Protein AF-A0A951FAF2-F1 (afdb_monomer_lite)

Radius of gyration: 12.62 Å; chains: 1; bounding box: 30×22×32 Å

Secondary structure (DSSP, 8-state):
---PEEEEEEETTEEEEEEEEEETTTEEEEEE-TTHHHHHHHHHHHHHHTT--TT--EEEEPPHHHHTT---------

Structure (mmCIF, N/CA/C/O backbone):
data_AF-A0A951FAF2-F1
#
_entry.id   AF-A0A951FAF2-F1
#
loop_
_atom_site.group_PDB
_atom_site.id
_atom_site.type_symbol
_atom_site.label_atom_id
_atom_site.label_alt_id
_atom_site.label_comp_id
_atom_site.label_asym_id
_atom_site.label_entity_id
_atom_site.label_seq_id
_atom_site.pdbx_PDB_ins_code
_atom_site.Cartn_x
_atom_site.Cartn_y
_atom_site.Cartn_z
_atom_site.occupancy
_atom_site.B_iso_or_equiv
_atom_site.auth_seq_id
_atom_site.auth_comp_id
_atom_site.auth_asym_id
_atom_site.auth_atom_id
_atom_site.pdbx_PDB_model_num
ATOM 1 N N . MET A 1 1 ? -3.569 3.563 20.051 1.00 43.81 1 MET A N 1
ATOM 2 C CA . MET A 1 1 ? -4.387 3.383 18.831 1.00 43.81 1 MET A CA 1
ATOM 3 C C . MET A 1 1 ? -3.839 2.170 18.105 1.00 43.81 1 MET A C 1
ATOM 5 O O . MET A 1 1 ? -2.636 2.135 17.888 1.00 43.81 1 MET A O 1
ATOM 9 N N . ARG A 1 2 ? -4.643 1.138 17.822 1.00 49.31 2 ARG A N 1
ATOM 10 C CA . ARG A 1 2 ? -4.170 0.001 17.015 1.00 49.31 2 ARG A CA 1
ATOM 11 C C . ARG A 1 2 ? -4.093 0.470 15.561 1.00 49.31 2 ARG A C 1
ATOM 13 O O . ARG A 1 2 ? -5.069 0.371 14.830 1.00 49.31 2 ARG A O 1
ATOM 20 N N . THR A 1 3 ? -2.970 1.073 15.184 1.00 58.84 3 THR A N 1
ATOM 21 C CA . THR A 1 3 ? -2.642 1.387 13.792 1.00 58.84 3 THR A CA 1
ATOM 22 C C . THR A 1 3 ? -2.547 0.068 13.042 1.00 58.84 3 THR A C 1
ATOM 24 O O . THR A 1 3 ? -1.641 -0.722 13.304 1.00 58.84 3 THR A O 1
ATOM 27 N N . GLY A 1 4 ? -3.522 -0.205 12.178 1.00 71.25 4 GLY A N 1
ATOM 28 C CA . GLY A 1 4 ? -3.451 -1.339 11.266 1.00 71.25 4 GLY A CA 1
ATOM 29 C C . GLY A 1 4 ? -2.158 -1.321 10.458 1.00 71.25 4 GLY A C 1
ATOM 30 O O . GLY A 1 4 ? -1.660 -0.246 10.119 1.00 71.25 4 GLY A O 1
ATOM 31 N N . GLN A 1 5 ? -1.604 -2.496 10.165 1.00 87.50 5 GLN A N 1
ATOM 32 C CA . GLN A 1 5 ? -0.410 -2.597 9.329 1.00 87.50 5 GLN A CA 1
ATOM 33 C C . GLN A 1 5 ? -0.770 -2.241 7.880 1.00 87.50 5 GLN A C 1
ATOM 35 O O . GLN A 1 5 ? -1.829 -2.636 7.389 1.00 87.50 5 GLN A O 1
ATOM 40 N N . ILE A 1 6 ? 0.088 -1.462 7.221 1.00 93.19 6 ILE A N 1
ATOM 41 C CA . ILE A 1 6 ? -0.109 -1.018 5.837 1.00 93.19 6 ILE A CA 1
ATOM 42 C C . ILE A 1 6 ? 0.697 -1.924 4.901 1.00 93.19 6 ILE A C 1
ATOM 44 O O . ILE A 1 6 ? 1.857 -2.249 5.169 1.00 93.19 6 ILE A O 1
ATOM 48 N N . PHE A 1 7 ? 0.071 -2.324 3.801 1.00 95.12 7 PHE A N 1
ATOM 49 C CA . PHE A 1 7 ? 0.595 -3.242 2.798 1.00 95.12 7 PHE A CA 1
ATOM 50 C C . PHE A 1 7 ? 0.394 -2.683 1.391 1.00 95.12 7 PHE A C 1
ATOM 52 O O . PHE A 1 7 ? -0.411 -1.779 1.170 1.00 95.12 7 PHE A O 1
ATOM 59 N N . ILE A 1 8 ? 1.134 -3.246 0.442 1.00 96.56 8 ILE A N 1
ATOM 60 C CA . ILE A 1 8 ? 0.866 -3.127 -0.985 1.00 96.56 8 ILE A CA 1
ATOM 61 C C . ILE A 1 8 ? 0.189 -4.427 -1.428 1.00 96.56 8 ILE A C 1
ATOM 63 O O . ILE A 1 8 ? 0.804 -5.496 -1.404 1.00 96.56 8 ILE A O 1
ATOM 67 N N . ASP A 1 9 ? -1.067 -4.331 -1.842 1.00 95.38 9 ASP A N 1
ATOM 68 C CA . ASP A 1 9 ? -1.861 -5.432 -2.370 1.00 95.38 9 ASP A CA 1
ATOM 69 C C . ASP A 1 9 ? -1.756 -5.467 -3.887 1.00 95.38 9 ASP A C 1
ATOM 71 O O . ASP A 1 9 ? -2.111 -4.501 -4.562 1.00 95.38 9 ASP A O 1
ATOM 75 N N . VAL A 1 10 ? -1.340 -6.604 -4.440 1.00 95.19 10 VAL A N 1
ATOM 76 C CA . VAL A 1 10 ? -1.314 -6.799 -5.889 1.00 95.19 10 VAL A CA 1
ATOM 77 C C . VAL A 1 10 ? -2.458 -7.693 -6.333 1.00 95.19 10 VAL A C 1
ATOM 79 O O . VAL A 1 10 ? -2.523 -8.872 -5.963 1.00 95.19 10 VAL A O 1
ATOM 82 N N . ARG A 1 11 ? -3.362 -7.145 -7.152 1.00 90.81 11 ARG A N 1
ATOM 83 C CA . ARG A 1 11 ? -4.531 -7.859 -7.685 1.00 90.81 11 ARG A CA 1
ATOM 84 C C . ARG A 1 11 ? -4.845 -7.397 -9.102 1.00 90.81 11 ARG A C 1
ATOM 86 O O . ARG A 1 11 ? -4.932 -6.208 -9.367 1.00 90.81 11 ARG A O 1
ATOM 93 N N . H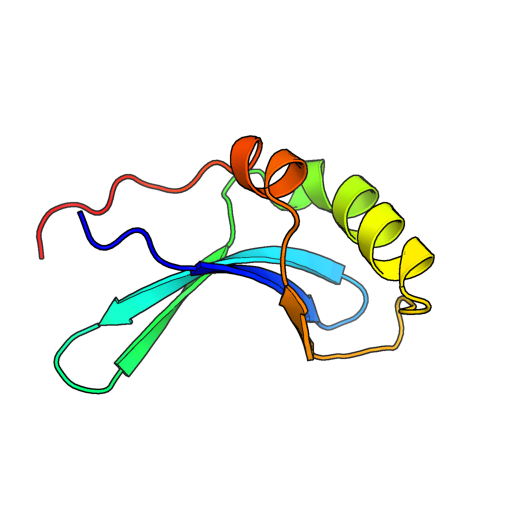IS A 1 12 ? -5.051 -8.356 -10.005 1.00 88.81 12 HIS A N 1
ATOM 94 C CA . HIS A 1 12 ? -5.440 -8.099 -11.400 1.00 88.81 12 HIS A CA 1
ATOM 95 C C . HIS A 1 12 ? -4.536 -7.091 -12.139 1.00 88.81 12 HIS A C 1
ATOM 97 O O . HIS A 1 12 ? -5.029 -6.309 -12.940 1.00 88.81 12 HIS A O 1
ATOM 103 N N . GLY A 1 13 ? -3.224 -7.105 -11.875 1.00 90.44 13 GLY A N 1
ATOM 104 C CA . GLY A 1 13 ? -2.277 -6.176 -12.505 1.00 90.44 13 GLY A CA 1
ATOM 105 C C . GLY A 1 13 ? -2.197 -4.793 -11.853 1.00 90.44 13 GLY A C 1
ATOM 106 O O . GLY A 1 13 ? -1.454 -3.951 -12.344 1.00 90.44 13 GLY A O 1
ATOM 107 N N . HIS A 1 14 ? -2.903 -4.575 -10.742 1.00 93.62 14 HIS A N 1
ATOM 108 C CA . HIS A 1 14 ? -2.872 -3.335 -9.971 1.00 93.62 14 HIS A CA 1
ATOM 109 C C . HIS A 1 14 ? -2.128 -3.509 -8.654 1.00 93.62 14 HIS A C 1
ATOM 111 O O . HIS A 1 14 ? -2.247 -4.566 -8.032 1.00 93.62 14 HIS A O 1
ATOM 117 N N . ALA A 1 15 ? -1.421 -2.466 -8.217 1.00 96.31 15 ALA A N 1
ATOM 118 C CA . ALA A 1 15 ? -0.812 -2.372 -6.891 1.00 96.31 15 ALA A CA 1
ATOM 119 C C . ALA A 1 15 ? -1.544 -1.306 -6.063 1.00 96.31 15 ALA A C 1
ATOM 121 O O . ALA A 1 15 ? -1.515 -0.123 -6.392 1.00 96.31 15 ALA A O 1
ATOM 122 N N . LEU A 1 16 ? -2.209 -1.727 -4.988 1.00 95.94 16 LEU A N 1
ATOM 123 C CA . LEU A 1 16 ? -3.023 -0.875 -4.124 1.00 95.94 16 LEU A CA 1
ATOM 124 C C . LEU A 1 16 ? -2.375 -0.763 -2.750 1.00 95.94 16 LEU A C 1
ATOM 126 O O . LEU A 1 16 ? -2.044 -1.776 -2.143 1.00 95.94 16 LEU A O 1
ATOM 130 N N . VAL A 1 17 ? -2.219 0.451 -2.229 1.00 96.12 17 VAL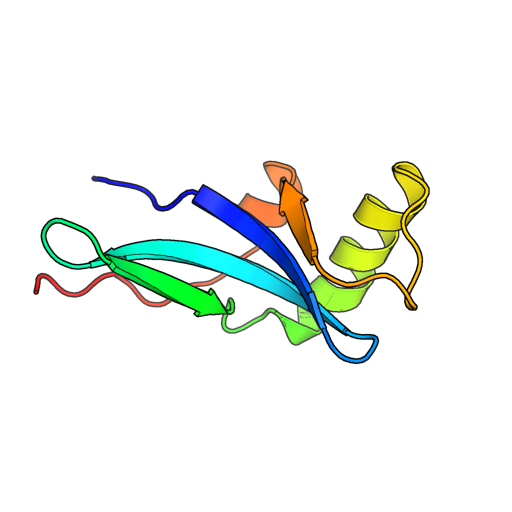 A N 1
ATOM 131 C CA . VAL A 1 17 ? -1.825 0.623 -0.826 1.00 96.12 17 VAL A CA 1
ATOM 132 C C . VAL A 1 17 ? -3.059 0.413 0.051 1.00 96.12 17 VAL A C 1
ATOM 134 O O . VAL A 1 17 ? -4.066 1.096 -0.133 1.00 96.12 17 VAL A O 1
ATOM 137 N N . SER A 1 18 ? -2.982 -0.520 0.996 1.00 93.75 18 SER A N 1
ATOM 138 C CA . SER A 1 18 ? -4.101 -0.929 1.852 1.00 93.75 18 SER A CA 1
ATOM 139 C C . SER A 1 18 ? -3.688 -1.017 3.316 1.00 93.75 18 SER A C 1
ATOM 141 O O . SER A 1 18 ? -2.539 -1.314 3.634 1.00 93.75 18 SER A O 1
ATOM 143 N N . ARG A 1 19 ? -4.637 -0.828 4.231 1.00 91.62 19 ARG A N 1
ATOM 144 C CA . ARG A 1 19 ? -4.464 -0.99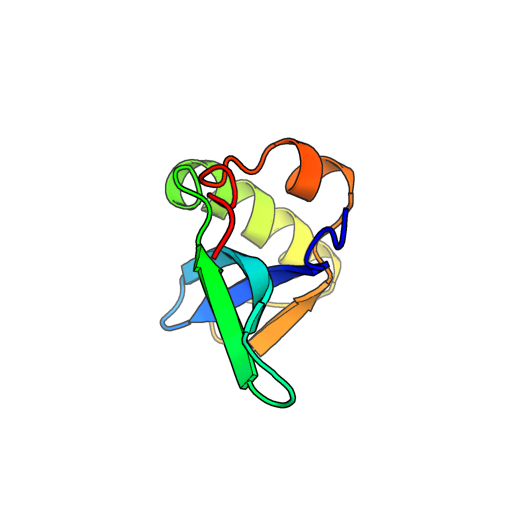4 5.676 1.00 91.62 19 ARG A CA 1
ATOM 145 C C . ARG A 1 19 ? -5.274 -2.179 6.179 1.00 91.62 19 ARG A C 1
ATOM 147 O O . ARG A 1 19 ? -6.436 -2.346 5.821 1.00 91.62 19 ARG A O 1
ATOM 154 N N . TYR A 1 20 ? -4.654 -2.982 7.034 1.00 88.12 20 TYR A N 1
ATOM 155 C CA . TYR A 1 20 ? -5.266 -4.152 7.653 1.00 88.12 20 TYR A CA 1
ATOM 156 C C . TYR A 1 20 ? -5.730 -3.792 9.055 1.00 88.12 20 TYR A C 1
ATOM 158 O O . TYR A 1 20 ? -4.908 -3.483 9.920 1.00 88.12 20 TYR A O 1
ATOM 166 N N . LEU A 1 21 ? -7.037 -3.827 9.288 1.00 83.19 21 LEU A N 1
ATOM 167 C CA . LEU A 1 21 ? -7.642 -3.454 10.559 1.00 83.19 21 LEU A CA 1
ATOM 168 C C . LEU A 1 21 ? -8.159 -4.696 11.293 1.00 83.19 21 LEU A C 1
ATOM 170 O O . LEU A 1 21 ? -8.830 -5.528 10.684 1.00 83.19 21 LEU A O 1
ATOM 174 N N . PRO A 1 22 ? -7.884 -4.841 12.601 1.00 74.81 22 PRO A N 1
ATOM 175 C CA . PRO A 1 22 ? -8.530 -5.877 13.391 1.00 74.81 22 PRO A CA 1
ATOM 176 C C . PRO A 1 22 ? -10.029 -5.568 13.504 1.00 74.81 22 PRO A C 1
ATOM 178 O O . PRO A 1 22 ? -10.412 -4.485 13.945 1.00 74.81 22 PRO A O 1
ATOM 181 N N . PHE A 1 23 ? -10.870 -6.531 13.140 1.00 69.88 23 PHE A N 1
ATOM 182 C CA . PHE A 1 23 ? -12.322 -6.473 13.255 1.00 69.88 23 PHE A CA 1
ATOM 183 C C . PHE A 1 23 ? -12.817 -7.597 14.176 1.00 69.88 23 PHE A C 1
ATOM 185 O O . PHE A 1 23 ? -12.723 -8.785 13.871 1.00 69.88 23 PHE A O 1
ATOM 192 N N . GLY A 1 24 ? -13.339 -7.232 15.348 1.00 70.00 24 GLY A N 1
ATOM 193 C CA . GLY A 1 24 ? -13.728 -8.212 16.365 1.00 70.00 24 GLY A CA 1
ATOM 194 C C . GLY A 1 24 ? -12.535 -8.997 16.934 1.00 70.00 24 GLY A C 1
ATOM 195 O O . GLY A 1 24 ? -11.423 -8.478 17.031 1.00 70.00 24 GLY A O 1
ATOM 196 N N . ARG A 1 25 ? -12.779 -10.240 17.378 1.00 68.25 25 ARG A N 1
ATOM 197 C CA . ARG A 1 25 ? -11.748 -11.086 18.014 1.00 68.25 25 ARG A CA 1
ATOM 198 C C . ARG A 1 25 ? -10.833 -11.811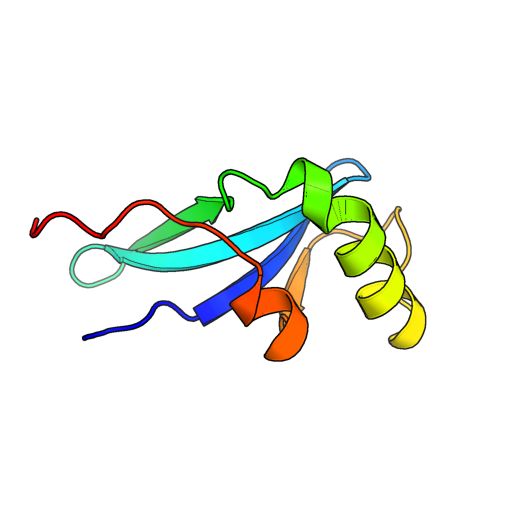 17.024 1.00 68.25 25 ARG A C 1
ATOM 200 O O . ARG A 1 25 ? -9.705 -12.107 17.396 1.00 68.25 25 ARG A O 1
ATOM 207 N N . GLU A 1 26 ? -11.298 -12.081 15.804 1.00 64.44 26 GLU A N 1
ATOM 208 C CA . GLU A 1 26 ? -10.595 -12.978 14.867 1.00 64.44 26 GLU A CA 1
ATOM 209 C C . GLU A 1 26 ? -10.654 -12.546 13.393 1.00 64.44 26 GLU A C 1
ATOM 211 O O . GLU A 1 26 ? -10.005 -13.173 12.560 1.00 64.44 26 GLU A O 1
ATOM 216 N N . ALA A 1 27 ? -11.391 -11.487 13.034 1.00 67.06 27 ALA A N 1
ATOM 217 C CA . ALA A 1 27 ? -11.450 -11.034 11.646 1.00 67.06 27 ALA A CA 1
ATOM 218 C C . ALA A 1 27 ? -10.465 -9.886 11.396 1.00 67.06 27 ALA A C 1
ATOM 220 O O . ALA A 1 27 ? -10.181 -9.068 12.271 1.00 67.06 27 ALA A O 1
ATOM 221 N N . VAL A 1 28 ? -9.944 -9.821 10.175 1.00 75.25 28 VAL A N 1
ATOM 222 C CA . VAL A 1 28 ? -9.167 -8.687 9.675 1.00 75.25 28 VAL A CA 1
ATOM 223 C C . VAL A 1 28 ? -9.910 -8.140 8.471 1.00 75.25 28 VAL A C 1
ATOM 225 O O . VAL A 1 28 ? -10.248 -8.891 7.556 1.00 75.25 28 VAL A O 1
ATOM 228 N N . THR A 1 29 ? -10.186 -6.843 8.479 1.00 80.56 29 THR A N 1
ATOM 229 C CA . THR A 1 29 ? -10.703 -6.141 7.307 1.00 80.56 29 THR A CA 1
ATOM 230 C C . THR A 1 29 ? -9.552 -5.467 6.575 1.00 80.56 29 THR A C 1
ATOM 232 O O . THR A 1 29 ? -8.564 -5.054 7.186 1.00 80.56 29 THR A O 1
ATOM 235 N N . TRP A 1 30 ? -9.667 -5.378 5.251 1.00 85.75 30 TRP A N 1
ATOM 236 C CA . TRP A 1 30 ? -8.766 -4.579 4.431 1.00 85.75 30 TRP A CA 1
ATOM 237 C C . TRP A 1 30 ? -9.487 -3.305 3.999 1.00 85.75 30 TRP A C 1
ATOM 239 O O . TRP A 1 30 ? -10.658 -3.328 3.619 1.00 85.75 30 TRP A O 1
ATOM 249 N N . GLU A 1 31 ? -8.770 -2.197 4.039 1.00 89.75 31 GLU A N 1
ATOM 250 C CA . GLU A 1 31 ? -9.229 -0.901 3.562 1.00 89.75 31 GLU A CA 1
ATOM 251 C C . GLU A 1 31 ? -8.189 -0.385 2.572 1.00 89.75 31 GLU A C 1
ATOM 253 O O . GLU A 1 31 ? -7.033 -0.190 2.946 1.00 89.75 31 GLU A O 1
ATOM 258 N N . ALA A 1 32 ? -8.571 -0.194 1.310 1.00 91.69 32 ALA A N 1
ATOM 259 C CA . ALA A 1 32 ? -7.695 0.463 0.346 1.00 91.69 32 ALA A CA 1
ATOM 260 C C . ALA A 1 32 ? -7.591 1.956 0.685 1.00 91.69 32 ALA A C 1
ATOM 262 O O . ALA A 1 32 ? -8.585 2.575 1.069 1.00 91.69 32 ALA A O 1
ATOM 263 N N . ALA A 1 33 ? -6.407 2.539 0.518 1.00 94.31 33 ALA A N 1
ATOM 264 C CA . ALA A 1 33 ? -6.228 3.977 0.650 1.00 94.31 33 ALA A CA 1
ATOM 265 C C . ALA A 1 33 ? -7.109 4.706 -0.375 1.00 94.31 33 ALA A C 1
ATOM 267 O O . ALA A 1 33 ? -7.237 4.278 -1.525 1.00 94.31 33 ALA A O 1
ATOM 268 N N . ARG A 1 34 ? -7.696 5.838 0.009 1.00 94.94 34 ARG A N 1
ATOM 269 C CA . ARG A 1 34 ? -8.562 6.637 -0.877 1.00 94.94 34 ARG A CA 1
ATOM 270 C C . ARG A 1 34 ? -7.799 7.155 -2.092 1.00 94.94 34 ARG A C 1
ATOM 272 O O . ARG A 1 34 ? -8.345 7.219 -3.188 1.00 94.94 34 ARG A O 1
ATOM 279 N N . ASN A 1 35 ? -6.517 7.451 -1.899 1.00 96.38 35 ASN A N 1
ATOM 280 C CA . ASN A 1 35 ? -5.579 7.853 -2.939 1.00 96.38 35 ASN A CA 1
ATOM 281 C C . ASN A 1 35 ? -4.770 6.671 -3.518 1.00 96.38 35 ASN A C 1
ATOM 283 O O . ASN A 1 35 ? -3.739 6.886 -4.150 1.00 96.38 35 ASN A O 1
ATOM 287 N N . ALA A 1 36 ? -5.216 5.414 -3.364 1.00 94.12 36 ALA A N 1
ATOM 288 C CA . ALA A 1 36 ? -4.471 4.239 -3.842 1.00 94.12 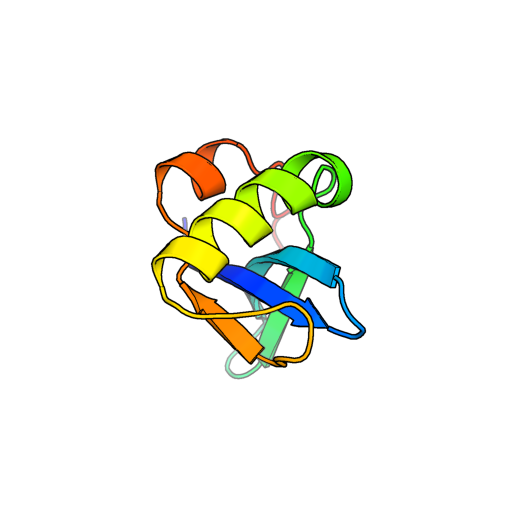36 ALA A CA 1
ATOM 289 C C . ALA A 1 36 ? -4.125 4.295 -5.341 1.00 94.12 36 ALA A C 1
ATOM 291 O O . ALA A 1 36 ? -3.057 3.834 -5.733 1.00 94.12 36 ALA A O 1
ATOM 292 N N . ARG A 1 37 ? -4.984 4.899 -6.175 1.00 95.06 37 ARG A N 1
ATOM 293 C CA . ARG A 1 37 ? -4.719 5.081 -7.612 1.00 95.06 37 ARG A CA 1
ATOM 294 C C . ARG A 1 37 ? -3.546 6.027 -7.883 1.00 95.06 37 ARG A C 1
ATOM 296 O O . ARG A 1 37 ? -2.783 5.801 -8.813 1.00 95.06 37 ARG A O 1
ATOM 303 N N . GLU A 1 38 ? -3.402 7.078 -7.084 1.00 97.31 38 GLU A N 1
ATOM 304 C CA . GLU A 1 38 ? -2.286 8.026 -7.195 1.00 97.31 38 GLU A CA 1
ATOM 305 C C . GLU A 1 38 ? -0.977 7.385 -6.715 1.00 97.31 38 GLU A C 1
ATOM 307 O O . GLU A 1 38 ? 0.091 7.645 -7.266 1.00 97.31 38 GLU A O 1
ATOM 312 N N . LEU A 1 39 ? -1.071 6.484 -5.733 1.00 97.62 39 LEU A N 1
ATOM 313 C CA . LEU A 1 39 ? 0.066 5.753 -5.177 1.00 97.62 39 LEU A CA 1
ATOM 314 C C . LEU A 1 39 ? 0.480 4.520 -5.994 1.00 97.62 39 LEU A C 1
ATOM 316 O O . LEU A 1 39 ? 1.562 3.986 -5.754 1.00 97.62 39 LEU A O 1
ATOM 320 N N . GLU A 1 40 ? -0.326 4.069 -6.960 1.00 97.00 40 GLU A N 1
ATOM 321 C CA . GLU A 1 40 ? -0.107 2.815 -7.699 1.00 97.00 40 GLU A CA 1
ATOM 322 C C . GLU A 1 40 ? 1.262 2.768 -8.398 1.00 97.00 40 GLU A C 1
ATOM 324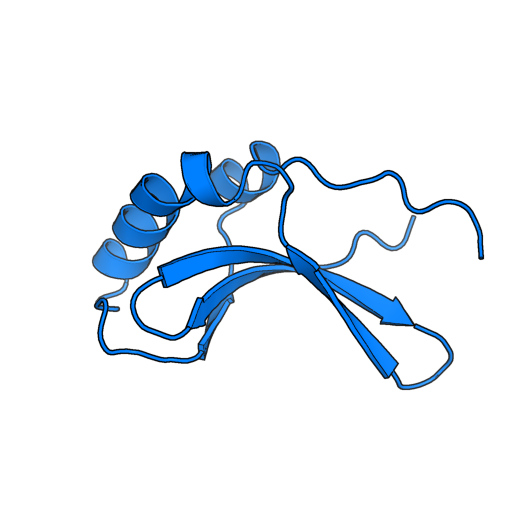 O O . GLU A 1 40 ? 1.979 1.769 -8.312 1.00 97.00 40 GLU A O 1
ATOM 329 N N . ALA A 1 41 ? 1.677 3.862 -9.045 1.00 97.00 41 ALA A N 1
ATOM 330 C CA . ALA A 1 41 ? 2.983 3.930 -9.702 1.00 97.00 41 ALA A CA 1
ATOM 331 C C . ALA A 1 41 ? 4.140 3.813 -8.693 1.00 97.00 41 ALA A C 1
ATOM 333 O O . ALA A 1 41 ? 5.091 3.059 -8.912 1.00 97.00 41 ALA A O 1
ATOM 334 N N . SER A 1 42 ? 4.039 4.511 -7.559 1.00 97.56 42 SER A N 1
ATOM 335 C CA . SER A 1 42 ? 5.018 4.437 -6.469 1.00 97.56 42 SER A CA 1
ATOM 336 C C . SER A 1 42 ? 5.071 3.040 -5.852 1.00 97.56 42 SER A C 1
ATOM 338 O O . SER A 1 42 ? 6.156 2.522 -5.583 1.00 97.56 42 SER A O 1
ATOM 340 N N . ALA A 1 43 ? 3.916 2.392 -5.695 1.00 97.19 43 ALA A N 1
ATOM 341 C CA . ALA A 1 43 ? 3.817 1.019 -5.224 1.00 97.19 43 ALA A CA 1
ATOM 342 C C . ALA A 1 43 ? 4.525 0.047 -6.183 1.00 97.19 43 ALA A C 1
ATOM 344 O O . ALA A 1 43 ? 5.328 -0.775 -5.741 1.00 97.19 43 ALA A O 1
ATOM 345 N N . TRP A 1 44 ? 4.332 0.190 -7.498 1.00 97.06 44 TRP A N 1
ATOM 346 C CA . TRP A 1 44 ? 5.048 -0.620 -8.487 1.00 97.06 44 TRP A CA 1
ATOM 347 C C . TRP A 1 44 ? 6.560 -0.398 -8.485 1.00 97.06 44 TRP A C 1
ATOM 349 O O . TRP A 1 44 ? 7.310 -1.365 -8.611 1.00 97.06 44 TRP A O 1
ATOM 359 N N . ILE A 1 45 ? 7.031 0.838 -8.292 1.00 96.62 45 ILE A N 1
ATOM 360 C CA . ILE A 1 45 ? 8.468 1.132 -8.164 1.00 96.62 45 ILE A CA 1
ATOM 361 C C . ILE A 1 45 ? 9.061 0.402 -6.952 1.00 96.62 45 ILE A C 1
ATOM 363 O O . ILE A 1 45 ? 10.129 -0.206 -7.056 1.00 96.62 45 ILE A O 1
ATOM 367 N N . VAL A 1 46 ? 8.370 0.446 -5.811 1.00 96.19 46 VAL A N 1
ATOM 368 C CA . VAL A 1 46 ? 8.779 -0.251 -4.584 1.00 96.19 46 VAL A CA 1
ATOM 369 C C . VAL A 1 46 ? 8.855 -1.760 -4.816 1.00 96.19 46 VAL A C 1
ATOM 371 O O . VAL A 1 46 ? 9.887 -2.369 -4.544 1.00 96.19 46 VAL A O 1
ATOM 374 N N . LEU A 1 47 ? 7.796 -2.352 -5.369 1.00 96.19 47 LEU A N 1
ATOM 375 C CA . LEU A 1 47 ? 7.729 -3.785 -5.657 1.00 96.19 47 LEU A CA 1
ATOM 376 C C . LEU A 1 47 ? 8.801 -4.225 -6.665 1.00 96.19 47 LEU A C 1
ATOM 378 O O . LEU A 1 47 ? 9.468 -5.240 -6.456 1.00 96.19 47 LEU A O 1
ATOM 382 N N . GLY A 1 48 ? 9.034 -3.429 -7.710 1.00 96.06 48 GLY A N 1
ATOM 383 C CA . GLY A 1 48 ? 10.052 -3.696 -8.724 1.00 96.06 48 GLY A CA 1
ATOM 384 C C . GLY A 1 48 ? 11.470 -3.742 -8.151 1.00 96.06 48 GLY A C 1
ATOM 385 O O . GLY A 1 48 ? 12.253 -4.613 -8.525 1.00 96.06 48 GLY A O 1
ATOM 386 N N . ARG A 1 49 ? 11.789 -2.884 -7.170 1.00 95.38 49 ARG A N 1
ATOM 387 C CA . ARG A 1 49 ? 13.074 -2.931 -6.438 1.00 95.38 49 ARG A CA 1
ATOM 388 C C . ARG A 1 49 ? 13.261 -4.229 -5.645 1.00 95.38 49 ARG A C 1
ATOM 390 O O . ARG A 1 49 ? 14.396 -4.612 -5.379 1.00 95.38 49 ARG A O 1
ATOM 397 N N . SER A 1 50 ? 12.172 -4.912 -5.298 1.00 91.94 50 SER A N 1
ATOM 398 C CA . SER A 1 50 ? 12.167 -6.225 -4.640 1.00 91.94 50 SER A CA 1
ATOM 399 C C . SER A 1 50 ? 12.009 -7.400 -5.618 1.00 91.94 50 SER A C 1
ATOM 401 O O . SER A 1 50 ? 11.834 -8.533 -5.177 1.00 91.94 50 SER A O 1
ATOM 403 N N . GLY A 1 51 ? 12.059 -7.156 -6.934 1.00 94.69 51 GLY A N 1
ATOM 404 C CA . GLY A 1 51 ? 11.909 -8.191 -7.964 1.00 94.69 51 GLY A CA 1
ATOM 405 C C . GLY A 1 51 ? 10.465 -8.647 -8.204 1.00 94.69 51 GLY A C 1
ATOM 406 O O . GLY A 1 51 ? 10.242 -9.698 -8.803 1.00 94.69 51 GLY A O 1
ATOM 407 N N . ILE A 1 52 ? 9.474 -7.885 -7.736 1.00 93.62 52 ILE A N 1
ATOM 408 C CA . ILE A 1 52 ? 8.050 -8.187 -7.910 1.00 93.62 52 ILE A CA 1
ATOM 409 C C . ILE A 1 52 ? 7.518 -7.440 -9.135 1.00 93.62 52 ILE A C 1
ATOM 411 O O . ILE A 1 52 ? 7.772 -6.251 -9.314 1.00 93.62 52 ILE A O 1
ATOM 415 N N . THR A 1 53 ? 6.758 -8.141 -9.973 1.00 90.50 53 THR A N 1
ATOM 416 C CA . THR A 1 53 ? 6.260 -7.646 -11.262 1.00 90.50 53 THR A CA 1
ATOM 417 C C . THR A 1 53 ? 4.723 -7.656 -11.332 1.00 90.50 53 THR A C 1
ATOM 419 O O . THR A 1 53 ? 4.081 -8.333 -10.522 1.00 90.50 53 THR A O 1
ATOM 422 N N . PRO A 1 54 ? 4.112 -6.949 -12.309 1.00 86.88 54 PRO A N 1
ATOM 423 C CA . PRO A 1 54 ? 2.655 -6.822 -12.465 1.00 86.88 54 PRO A CA 1
ATOM 424 C C . PRO A 1 54 ? 1.828 -8.111 -12.459 1.00 86.88 54 PRO A C 1
ATOM 426 O O . PRO A 1 54 ? 0.669 -8.103 -12.052 1.00 86.88 54 PRO A O 1
ATOM 429 N N . GLN A 1 55 ? 2.409 -9.229 -12.888 1.00 88.75 55 GLN A N 1
ATOM 430 C CA . GLN A 1 55 ? 1.736 -10.527 -12.914 1.00 88.75 55 GLN A CA 1
ATOM 431 C C . GLN A 1 55 ? 1.638 -11.219 -11.547 1.00 88.75 55 GLN A C 1
ATOM 433 O O . GLN A 1 55 ? 0.881 -12.184 -11.409 1.00 88.75 55 GLN A O 1
ATOM 438 N N . HIS A 1 56 ? 2.407 -10.781 -10.547 1.00 91.31 56 HIS A N 1
ATOM 439 C CA . HIS A 1 56 ? 2.339 -11.372 -9.215 1.00 91.31 56 HIS A CA 1
ATOM 440 C C . HIS A 1 56 ? 1.001 -11.046 -8.542 1.00 91.31 56 HIS A C 1
ATOM 442 O O . HIS A 1 56 ? 0.310 -10.101 -8.901 1.00 91.31 56 HIS A O 1
ATOM 448 N N . LYS A 1 57 ? 0.599 -11.865 -7.571 1.00 94.56 57 LYS A N 1
ATOM 449 C CA . LYS A 1 57 ? -0.562 -11.607 -6.714 1.00 94.56 57 LYS A CA 1
ATOM 450 C C . LYS A 1 57 ? -0.124 -11.812 -5.279 1.00 94.56 57 LYS A C 1
ATOM 452 O O . LYS A 1 57 ? 0.546 -12.803 -4.991 1.00 94.56 57 LYS A O 1
ATOM 457 N N . GLY A 1 58 ? -0.514 -10.912 -4.388 1.00 93.50 58 GLY A N 1
ATOM 458 C CA . GLY A 1 58 ? -0.143 -11.052 -2.988 1.00 93.50 58 GLY A CA 1
ATOM 459 C C . GLY A 1 58 ? -0.250 -9.774 -2.181 1.00 93.50 58 GLY A C 1
ATOM 460 O O . GLY A 1 58 ? -0.750 -8.756 -2.654 1.00 93.50 58 GLY A O 1
ATOM 461 N N . HIS A 1 59 ? 0.237 -9.891 -0.952 1.00 93.62 59 HIS A N 1
ATOM 462 C CA . HIS A 1 59 ? 0.245 -8.865 0.075 1.00 93.62 59 HIS A CA 1
ATOM 463 C C . HIS A 1 59 ? 1.696 -8.635 0.482 1.00 93.62 59 HIS A C 1
ATOM 465 O O . HIS A 1 59 ? 2.350 -9.550 0.984 1.00 93.62 59 HIS A O 1
ATOM 471 N N . TYR A 1 60 ? 2.215 -7.441 0.220 1.00 94.69 60 TYR A N 1
ATOM 472 C CA . TYR A 1 60 ? 3.625 -7.113 0.410 1.00 94.69 60 TYR A CA 1
ATOM 473 C C . TYR A 1 60 ? 3.776 -5.999 1.436 1.00 94.69 60 TYR A C 1
ATOM 475 O O . TYR A 1 60 ? 2.926 -5.116 1.530 1.00 94.69 60 TYR A O 1
ATOM 483 N N . CYS A 1 61 ? 4.855 -6.023 2.216 1.00 93.19 61 CYS A N 1
ATOM 484 C CA . CYS A 1 61 ? 5.124 -4.967 3.188 1.00 93.19 61 CYS A CA 1
ATOM 485 C C . CYS A 1 61 ? 5.195 -3.605 2.488 1.00 93.19 61 CYS A C 1
ATOM 487 O O . CYS A 1 61 ? 5.959 -3.440 1.537 1.00 93.19 61 CYS A O 1
ATOM 489 N N . CYS A 1 62 ? 4.426 -2.630 2.975 1.00 95.12 62 CYS A N 1
ATOM 490 C CA . CYS A 1 62 ? 4.531 -1.258 2.499 1.00 95.12 62 CYS A CA 1
ATOM 491 C C . CYS A 1 62 ? 5.659 -0.539 3.254 1.00 95.12 62 CYS A C 1
ATOM 493 O O . CYS A 1 62 ? 5.627 -0.500 4.487 1.00 95.12 62 CYS A O 1
ATOM 495 N N . PRO A 1 63 ? 6.644 0.049 2.556 1.00 94.62 63 PRO A N 1
ATOM 496 C CA . PRO A 1 63 ? 7.626 0.933 3.174 1.00 94.62 63 PRO A CA 1
ATOM 497 C C . PRO A 1 63 ? 6.970 2.120 3.891 1.00 94.62 63 PRO A C 1
ATOM 499 O O . PRO A 1 63 ? 5.910 2.596 3.477 1.00 94.62 63 PRO A O 1
ATOM 502 N N . THR A 1 64 ? 7.604 2.606 4.962 1.00 93.31 64 THR A N 1
ATOM 503 C CA . THR A 1 64 ? 7.059 3.665 5.832 1.00 93.31 64 THR A CA 1
ATOM 504 C C . THR A 1 64 ? 6.809 4.982 5.095 1.00 93.31 64 THR A C 1
ATOM 506 O O . THR A 1 64 ? 5.839 5.671 5.389 1.00 93.31 64 THR A O 1
ATOM 509 N N . ASP A 1 65 ? 7.659 5.334 4.132 1.00 95.06 65 ASP A N 1
ATOM 510 C CA . ASP A 1 65 ? 7.550 6.543 3.308 1.00 95.06 65 ASP A CA 1
ATOM 511 C C . ASP A 1 65 ? 6.346 6.502 2.360 1.00 95.06 65 ASP A C 1
ATOM 513 O O . ASP A 1 65 ? 5.639 7.500 2.221 1.00 95.06 65 ASP A O 1
ATOM 517 N N . LEU A 1 66 ? 6.074 5.350 1.743 1.00 95.94 66 LEU A N 1
ATOM 518 C CA . LEU A 1 66 ? 4.866 5.155 0.940 1.00 95.94 66 LEU A CA 1
ATOM 519 C C . LEU A 1 66 ? 3.618 5.069 1.830 1.00 95.94 66 LEU A C 1
ATOM 521 O O . LEU A 1 66 ? 2.587 5.653 1.511 1.00 95.94 66 LEU A O 1
ATOM 525 N N . ALA A 1 67 ? 3.723 4.397 2.977 1.00 94.75 67 ALA A N 1
ATOM 526 C CA . ALA A 1 67 ? 2.632 4.285 3.939 1.00 94.75 67 ALA A CA 1
ATOM 527 C C . ALA A 1 67 ? 2.213 5.651 4.510 1.00 94.75 67 ALA A C 1
ATOM 529 O O . ALA A 1 67 ? 1.027 5.880 4.727 1.00 94.75 67 ALA A O 1
ATOM 530 N N . ALA A 1 68 ? 3.160 6.572 4.714 1.00 94.38 68 ALA A N 1
ATOM 531 C CA . ALA A 1 68 ? 2.887 7.928 5.193 1.00 94.38 68 ALA A CA 1
ATOM 532 C C . ALA A 1 68 ? 2.126 8.801 4.178 1.00 94.38 68 ALA A C 1
ATOM 534 O O . ALA A 1 68 ? 1.505 9.783 4.573 1.00 94.38 68 ALA A O 1
ATOM 535 N N . GLN A 1 69 ? 2.168 8.451 2.889 1.00 96.19 69 GLN A N 1
ATOM 536 C CA . GLN A 1 69 ? 1.416 9.134 1.830 1.00 96.19 69 GLN A CA 1
ATOM 537 C C . GLN A 1 69 ? -0.015 8.598 1.688 1.00 96.19 69 GLN A C 1
ATOM 539 O O . GLN A 1 69 ? -0.831 9.205 0.998 1.00 96.19 69 GLN A O 1
ATOM 544 N N . ALA A 1 70 ? -0.324 7.450 2.293 1.00 95.06 70 ALA A N 1
ATOM 545 C CA . ALA A 1 70 ? -1.618 6.805 2.155 1.00 95.06 70 ALA A CA 1
ATOM 546 C C . ALA A 1 70 ? -2.684 7.478 3.022 1.00 95.06 70 ALA A C 1
ATOM 548 O O . ALA A 1 70 ? -2.546 7.601 4.241 1.00 95.06 70 ALA A O 1
ATOM 549 N N . GLU A 1 71 ? -3.786 7.862 2.386 1.00 94.94 71 GLU A N 1
ATOM 550 C CA . GLU A 1 71 ? -4.939 8.443 3.058 1.00 94.94 71 GLU A CA 1
ATOM 551 C C . GLU A 1 71 ? -6.011 7.385 3.305 1.00 94.94 71 GLU A C 1
ATOM 553 O O . GLU A 1 71 ? -6.557 6.805 2.366 1.00 94.94 71 GLU A O 1
ATOM 558 N N . PHE A 1 72 ? -6.363 7.176 4.569 1.00 90.25 72 PHE A N 1
ATOM 559 C CA . PHE A 1 72 ? -7.439 6.275 4.976 1.00 90.25 72 PHE A CA 1
ATOM 560 C C . PHE A 1 72 ? -8.539 7.051 5.688 1.00 90.25 72 PHE A C 1
ATOM 562 O O . PHE A 1 72 ? -8.275 8.115 6.259 1.00 90.25 72 PHE A O 1
ATOM 569 N N . GLU A 1 73 ? -9.753 6.501 5.718 1.00 83.12 73 GLU A N 1
ATOM 570 C CA . GLU A 1 73 ? -10.780 7.075 6.577 1.00 83.12 73 GLU A CA 1
ATOM 571 C C . GLU A 1 73 ? -10.346 6.950 8.052 1.00 83.12 73 GLU A C 1
ATOM 573 O O . GLU A 1 73 ? -9.685 5.972 8.456 1.00 83.12 73 GLU A O 1
ATOM 578 N N . PRO A 1 74 ? -10.677 7.945 8.895 1.00 73.31 74 PRO A N 1
ATOM 579 C CA . PRO A 1 74 ? -10.549 7.794 10.332 1.00 73.31 74 PRO A CA 1
ATOM 580 C C . PRO A 1 74 ? -11.365 6.582 10.774 1.00 73.31 74 PRO A C 1
ATOM 582 O O . PRO A 1 74 ? -12.529 6.441 10.401 1.00 73.31 74 PRO A O 1
ATOM 585 N N . ILE A 1 75 ? -10.772 5.718 11.601 1.00 68.12 75 ILE A N 1
ATOM 586 C CA . ILE A 1 75 ? -11.517 4.624 12.223 1.00 68.12 75 ILE A CA 1
ATOM 587 C C . ILE A 1 75 ? -12.500 5.278 13.195 1.00 68.12 75 ILE A C 1
ATOM 589 O O . ILE A 1 75 ? -12.126 5.644 14.310 1.00 68.12 75 ILE A O 1
ATOM 593 N N . GLN A 1 76 ? -13.739 5.488 12.754 1.00 60.59 76 GLN A N 1
ATOM 594 C CA . GLN A 1 76 ? -14.816 5.885 13.647 1.00 60.59 76 GLN A CA 1
ATOM 595 C C . GLN A 1 76 ? -14.991 4.742 14.645 1.00 60.59 76 GLN A C 1
ATOM 597 O O . GLN A 1 76 ? -15.049 3.581 14.245 1.00 60.59 76 GLN A O 1
ATOM 602 N N . HIS A 1 77 ? -14.953 5.068 15.937 1.00 52.06 77 HIS A N 1
ATOM 603 C CA . HIS A 1 77 ? -15.098 4.106 17.023 1.00 52.06 77 HIS A CA 1
ATOM 604 C C . HIS A 1 77 ? -16.304 3.189 16.752 1.00 52.06 77 HIS A C 1
ATOM 606 O O . HIS A 1 77 ? -17.440 3.658 16.788 1.00 52.06 77 HIS A O 1
ATOM 612 N N . LEU A 1 78 ? -16.031 1.920 16.430 1.00 51.06 78 LEU A N 1
ATOM 613 C CA . LEU A 1 78 ? -17.015 0.837 16.436 1.00 51.06 78 LEU A CA 1
ATOM 614 C C . LEU A 1 78 ? -17.378 0.481 17.879 1.00 51.06 78 LEU A C 1
ATOM 616 O O . LEU A 1 78 ? -16.444 0.455 18.718 1.00 51.06 78 LEU A O 1
#

Sequence (78 aa):
MRTGQIFIDVRHGHALVSRYLPFGREAVTWEAARNARELEASAWIVLGRSGITPQHKGHYCCPTDLAAQAEFEPIQHL

Foldseek 3Di:
DPFFFWWFFQDPLWTFIWGWDDDPPDDIDIDTFPCRVVCGVVRQVVCVVVVHHSPDGDIGHDDPVSVVVGHDDPPDDD

pLDDT: mean 87.22, std 13.18, range [43.81, 97.62]